Protein AF-A0A527W187-F1 (afdb_monomer)

Solvent-accessible surface area (backbone atoms only — not comparable to full-atom values): 7238 Å² total; per-residue (Å²): 109,61,93,79,46,88,71,87,45,72,45,76,77,86,54,76,75,58,75,36,72,68,42,36,51,51,28,33,77,56,56,22,14,23,38,11,30,37,75,47,90,46,81,71,34,55,40,60,34,37,20,56,54,39,34,34,38,38,37,27,22,53,95,42,70,28,55,25,57,77,55,72,69,57,38,50,51,51,16,51,54,51,54,57,41,60,77,73,23,83,39,74,47,80,44,57,57,8,50,80,69,59,38,21,61,61,50,49,52,55,24,53,52,45,34,52,51,52,57,49,53,61,69,69,60,68,80,80,78,82,76,131

Mean predicted aligned error: 4.99 Å

Sequence (132 aa):
LRAKTDRRLVCEPRHPSWFEPEAEALLSRFQVGRVAADPASVPVAAMPGGWRELAYFRFHGAPRIYYSDYEAGQLLDVGRRLAEANASAAEVWCIFDNTARGHALGNALSVDAAVRQMTFSSRNALPSATRS

Secondary structure (DSSP, 8-state):
-GGG--S-EEE---SGGGGSHHHHHHHHHTTEEEPEEES-SSGGGGS-EESTTEEEEEE--SSSTTT----HHHHHHHHHHHHHHHTT-SEEEEEE--TTTTHHHHHHHHHHHHHHHHHHHHHH--------

Foldseek 3Di:
DCVVDPDAAEDEDPDPVCVDPVNLAVLQVNNYKYEQEPVANDPCSVFITRNLLEYHYEYQAPPDGLAHADDLVRLLVVLVNQLVSVVPHVYYYYFYRSPPHDRRVVSVVSSVVNNVVVVVVVVPPDPPDPDD

Radius of gyration: 16.91 Å; Cα contacts (8 Å, |Δi|>4): 214; chains: 1; bounding box: 37×54×35 Å

Nearest PDB structures (foldseek):
  1ztv-assembly1_B  TM=8.030E-01  e=1.539E-06  Enterococcus faecalis V583
  1vp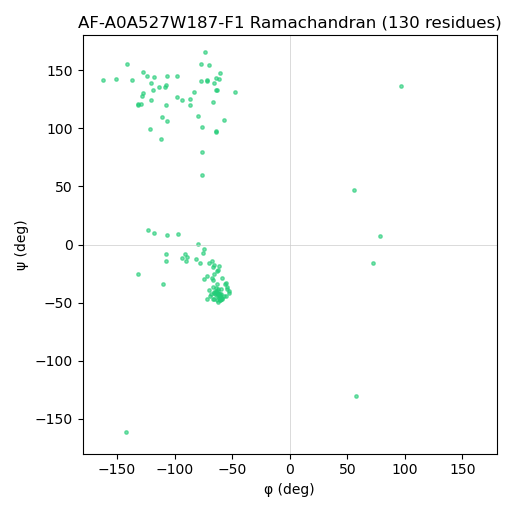q-assembly1_A  TM=7.638E-01  e=1.060E-05  Thermotoga maritima MSB8
  1vpy-assembly1_A  TM=8.078E-01  e=2.965E-05  Enterococcus faecalis V583
  1c91-assembly1_A  TM=5.229E-01  e=6.742E-01  Streptomyces plicatus
  1p8p-assembly1_A  TM=3.192E-01  e=9.917E-01  Rattus norvegicus

Structure (mmCIF, N/CA/C/O backbone):
data_AF-A0A527W187-F1
#
_entry.id   AF-A0A527W187-F1
#
loop_
_atom_site.group_PDB
_atom_site.id
_atom_site.type_symbol
_atom_site.label_atom_id
_atom_site.label_alt_id
_atom_site.label_comp_id
_atom_site.label_asym_id
_atom_site.label_entity_id
_atom_site.label_seq_id
_atom_site.pdbx_PDB_ins_code
_atom_site.Cartn_x
_atom_site.Cartn_y
_atom_site.Cartn_z
_atom_site.occupancy
_atom_site.B_iso_or_equiv
_atom_site.auth_se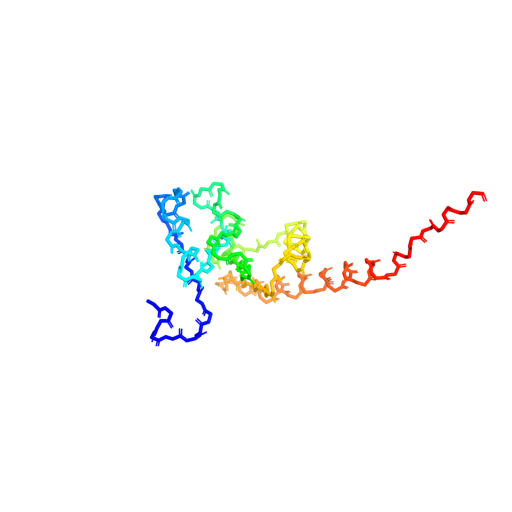q_id
_atom_site.auth_comp_id
_atom_site.auth_asym_id
_atom_site.auth_atom_id
_atom_site.pdbx_PDB_model_num
ATOM 1 N N . LEU A 1 1 ? -15.955 -10.400 13.267 1.00 88.19 1 LEU A N 1
ATOM 2 C CA . LEU A 1 1 ? -14.498 -10.478 13.015 1.00 88.19 1 LEU A CA 1
ATOM 3 C C . LEU A 1 1 ? -13.688 -10.155 14.270 1.00 88.19 1 LEU A C 1
ATOM 5 O O . LEU A 1 1 ? -13.052 -11.061 14.782 1.00 88.19 1 LEU A O 1
ATOM 9 N N . ARG A 1 2 ? -13.783 -8.934 14.818 1.00 93.75 2 ARG A N 1
ATOM 10 C CA . ARG A 1 2 ? -13.027 -8.510 16.015 1.00 93.75 2 ARG A CA 1
ATOM 11 C C . ARG A 1 2 ? -13.269 -9.344 17.281 1.00 93.75 2 ARG A C 1
ATOM 13 O O . ARG A 1 2 ? -12.353 -9.544 18.057 1.00 93.75 2 ARG A O 1
ATOM 20 N N . ALA A 1 3 ? -14.452 -9.942 17.433 1.00 94.19 3 ALA A N 1
ATOM 21 C CA . ALA A 1 3 ? -14.724 -10.887 18.525 1.00 94.19 3 ALA A CA 1
ATOM 22 C C . ALA A 1 3 ? -13.943 -12.219 18.433 1.00 94.19 3 ALA A C 1
ATOM 24 O O . ALA A 1 3 ? -13.939 -12.982 19.390 1.00 94.19 3 ALA A O 1
ATOM 25 N N . LYS A 1 4 ? -13.331 -12.538 17.282 1.00 95.81 4 LYS A N 1
ATOM 26 C CA . LYS A 1 4 ? -12.614 -13.807 17.048 1.00 95.81 4 LYS A CA 1
ATOM 27 C C . LYS A 1 4 ? -11.091 -13.651 16.999 1.00 95.81 4 LYS A C 1
ATOM 29 O O . LYS A 1 4 ? -10.391 -14.655 17.003 1.00 95.81 4 LYS A O 1
ATOM 34 N N . THR A 1 5 ? -10.579 -12.427 16.874 1.00 95.62 5 THR A N 1
ATOM 35 C CA . THR A 1 5 ? -9.141 -12.156 16.787 1.00 95.62 5 THR A CA 1
ATOM 36 C C . THR A 1 5 ? -8.854 -10.688 17.088 1.00 95.62 5 THR A C 1
ATOM 38 O O . THR A 1 5 ? -9.593 -9.803 16.653 1.00 95.62 5 THR A O 1
ATOM 41 N N . ASP A 1 6 ? -7.760 -10.446 17.798 1.00 94.00 6 ASP A N 1
ATOM 42 C CA . ASP A 1 6 ? -7.173 -9.133 18.068 1.00 94.00 6 ASP A CA 1
ATOM 43 C C . ASP A 1 6 ? -6.124 -8.732 17.015 1.00 94.00 6 ASP A C 1
ATOM 45 O O . ASP A 1 6 ? -5.677 -7.587 16.975 1.00 94.00 6 ASP A O 1
ATOM 49 N N . ARG A 1 7 ? -5.759 -9.647 16.108 1.00 95.44 7 ARG A N 1
ATOM 50 C CA . ARG A 1 7 ? -4.731 -9.410 15.093 1.00 95.44 7 ARG A CA 1
ATOM 51 C C . ARG A 1 7 ? -5.169 -8.336 14.110 1.00 95.44 7 ARG A C 1
ATOM 53 O O . ARG A 1 7 ? -6.327 -8.313 13.671 1.00 95.44 7 ARG A O 1
ATOM 60 N N . ARG A 1 8 ? -4.224 -7.471 13.744 1.00 95.56 8 ARG A N 1
ATOM 61 C CA . ARG A 1 8 ? -4.379 -6.495 12.665 1.00 95.56 8 ARG A CA 1
ATOM 62 C C . ARG A 1 8 ? -4.579 -7.240 11.348 1.00 95.56 8 ARG A C 1
ATOM 64 O O . ARG A 1 8 ? -3.883 -8.214 11.075 1.00 95.56 8 ARG A O 1
ATOM 71 N N . LEU A 1 9 ? -5.567 -6.813 10.568 1.00 97.50 9 LEU A N 1
ATOM 72 C CA . LEU A 1 9 ? -5.917 -7.442 9.299 1.00 97.50 9 LEU A CA 1
ATOM 73 C C . LEU A 1 9 ? -5.864 -6.416 8.182 1.00 97.50 9 LEU A C 1
ATOM 75 O O . LEU A 1 9 ? -6.266 -5.266 8.367 1.00 97.50 9 LEU A O 1
ATOM 79 N N . VAL A 1 10 ? -5.441 -6.882 7.013 1.00 98.19 10 VAL A N 1
ATOM 80 C CA . VAL A 1 10 ? -5.501 -6.115 5.775 1.00 98.19 10 VAL A CA 1
ATOM 81 C C . VAL A 1 10 ? -6.193 -6.910 4.680 1.00 98.19 10 VAL A C 1
ATOM 83 O O . VAL A 1 10 ? -6.123 -8.138 4.647 1.00 98.19 10 VAL A O 1
ATOM 86 N N . CYS A 1 11 ? -6.873 -6.201 3.788 1.00 98.31 11 CYS A N 1
ATOM 87 C CA . CYS A 1 11 ? -7.479 -6.741 2.582 1.00 98.31 11 CYS A CA 1
ATOM 88 C C . CYS A 1 11 ? -6.845 -6.059 1.368 1.00 98.31 11 CYS A C 1
ATOM 90 O O . CYS A 1 11 ? -6.743 -4.834 1.338 1.00 98.31 11 CYS 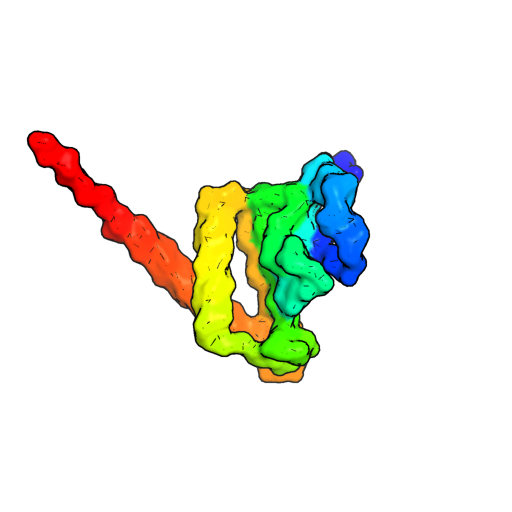A O 1
ATOM 92 N N . GLU A 1 12 ? -6.445 -6.838 0.364 1.00 98.44 12 GLU A N 1
ATOM 93 C CA . GLU A 1 12 ? -6.017 -6.326 -0.940 1.00 98.44 12 GLU A CA 1
ATOM 94 C C . GLU A 1 12 ? -7.040 -6.721 -2.010 1.00 98.44 12 GLU A C 1
ATOM 96 O O . GLU A 1 12 ? -6.945 -7.805 -2.596 1.00 98.44 12 GLU A O 1
ATOM 101 N N . PRO A 1 13 ? -8.050 -5.877 -2.268 1.00 97.25 13 PRO A N 1
ATOM 102 C CA . PRO A 1 13 ? -9.046 -6.188 -3.271 1.00 97.25 13 PRO A CA 1
ATOM 103 C C . PRO A 1 13 ? -8.469 -6.085 -4.679 1.00 97.25 13 PRO A C 1
ATOM 105 O O . PRO A 1 13 ? -7.717 -5.167 -5.003 1.00 97.25 13 PRO A O 1
ATOM 108 N N . ARG A 1 14 ? -8.875 -7.012 -5.548 1.00 95.62 14 ARG A N 1
ATOM 109 C CA . ARG A 1 14 ? -8.513 -7.004 -6.975 1.00 95.62 14 ARG A CA 1
ATOM 110 C C . ARG A 1 14 ? -9.673 -6.626 -7.893 1.00 95.62 14 ARG A C 1
ATOM 112 O O . ARG A 1 14 ? -9.450 -6.406 -9.077 1.00 95.62 14 ARG A O 1
ATOM 119 N N . HIS A 1 15 ? -10.887 -6.513 -7.353 1.00 97.31 15 HIS A N 1
ATOM 120 C CA . HIS A 1 15 ? -12.083 -6.160 -8.112 1.00 97.31 15 HIS A CA 1
ATOM 121 C C . HIS A 1 15 ? -12.560 -4.731 -7.771 1.00 97.31 15 HIS A C 1
ATOM 123 O O . HIS A 1 15 ? -12.615 -4.408 -6.581 1.00 97.31 15 HIS A O 1
ATOM 129 N N . PRO A 1 16 ? -12.935 -3.891 -8.760 1.00 96.81 16 PRO A N 1
ATOM 130 C CA . PRO A 1 16 ? -13.330 -2.491 -8.550 1.00 96.81 16 PRO A CA 1
ATOM 131 C C . PRO A 1 16 ? -14.466 -2.256 -7.545 1.00 96.81 16 PRO A C 1
ATOM 133 O O . PRO A 1 16 ? -14.430 -1.272 -6.814 1.00 96.81 16 PRO A O 1
ATOM 136 N N . SER A 1 17 ? -15.432 -3.174 -7.446 1.00 97.06 17 SER A N 1
ATOM 137 C CA . SER A 1 17 ? -16.568 -3.041 -6.512 1.00 97.06 17 SER A CA 1
ATOM 138 C C . SER A 1 17 ? -16.153 -2.980 -5.034 1.00 97.06 17 SER A C 1
ATOM 140 O O . SER A 1 17 ? -16.908 -2.532 -4.184 1.00 97.06 17 SER A O 1
ATOM 142 N N . TRP A 1 18 ? -14.938 -3.418 -4.694 1.00 97.88 18 TRP A N 1
ATOM 143 C CA . TRP A 1 18 ? -14.411 -3.323 -3.328 1.00 97.88 18 TRP A CA 1
ATOM 144 C C . TRP A 1 18 ? -13.863 -1.941 -2.964 1.00 97.88 18 TRP A C 1
ATOM 146 O O . TRP A 1 18 ? -13.378 -1.749 -1.849 1.00 97.88 18 TRP A O 1
ATOM 156 N N . PHE A 1 19 ? -13.923 -0.993 -3.894 1.00 97.88 19 PHE A N 1
ATOM 157 C CA . PHE A 1 19 ? -13.553 0.400 -3.675 1.00 97.88 19 PHE A CA 1
ATOM 158 C C . PHE A 1 19 ? -14.781 1.325 -3.611 1.00 97.88 19 PHE A C 1
ATOM 160 O O . PHE A 1 19 ? -14.630 2.544 -3.580 1.00 97.88 19 PHE A O 1
ATOM 167 N N . GLU A 1 20 ? -15.986 0.749 -3.581 1.00 97.75 20 GLU A N 1
ATOM 168 C CA . GLU A 1 20 ? -17.246 1.462 -3.364 1.00 97.75 20 GLU A CA 1
ATOM 169 C C . GLU A 1 20 ? -17.439 1.822 -1.873 1.00 97.75 20 GLU A C 1
ATOM 171 O O . GLU A 1 20 ? -16.870 1.155 -0.994 1.00 97.75 20 GLU A O 1
ATOM 176 N N . PRO A 1 21 ? -18.235 2.863 -1.552 1.00 98.06 21 PRO A N 1
ATOM 177 C CA . PRO A 1 21 ? -18.429 3.339 -0.178 1.00 98.06 21 PRO A CA 1
ATOM 178 C C . PRO A 1 21 ? -18.882 2.259 0.815 1.00 98.06 21 PRO A C 1
ATOM 180 O O . PRO A 1 21 ? -18.445 2.248 1.966 1.00 98.06 21 PRO A O 1
ATOM 183 N N . GLU A 1 22 ? -19.726 1.325 0.383 1.00 98.25 22 GLU A N 1
ATOM 184 C CA . GLU A 1 22 ? -20.254 0.237 1.205 1.00 98.25 22 GLU A CA 1
ATOM 185 C C . GLU A 1 22 ? -19.145 -0.727 1.642 1.00 98.25 22 GLU A C 1
ATOM 187 O O . GLU A 1 22 ? -19.091 -1.141 2.805 1.00 98.25 22 GLU A O 1
ATOM 192 N N . ALA A 1 23 ? -18.226 -1.057 0.729 1.00 98.06 23 ALA A N 1
ATOM 193 C CA . ALA A 1 23 ? -17.073 -1.901 1.023 1.00 98.06 23 ALA A CA 1
ATOM 194 C C . ALA A 1 23 ? -16.087 -1.185 1.960 1.00 98.06 23 ALA A C 1
ATOM 196 O O . ALA A 1 23 ? -15.610 -1.774 2.933 1.00 98.06 23 ALA A O 1
ATOM 197 N N . GLU A 1 24 ? -15.834 0.103 1.724 1.00 97.94 24 GLU A N 1
ATOM 198 C CA . GLU A 1 24 ? -14.976 0.934 2.573 1.00 97.94 24 GLU A CA 1
ATOM 199 C C . GLU A 1 24 ? -15.521 1.031 4.014 1.00 97.94 24 GLU A C 1
ATOM 201 O O . GLU A 1 24 ? -14.779 0.844 4.989 1.00 97.94 24 GLU A O 1
ATOM 206 N N . ALA A 1 25 ? -16.833 1.242 4.166 1.00 98.19 25 ALA A N 1
ATOM 207 C CA . ALA A 1 25 ? -17.510 1.271 5.461 1.00 98.19 25 ALA A CA 1
ATOM 208 C C . ALA A 1 25 ? -17.447 -0.090 6.174 1.00 98.19 25 ALA A C 1
ATOM 210 O O . ALA A 1 25 ? -17.208 -0.152 7.385 1.00 98.19 25 ALA A O 1
ATOM 211 N N . LEU A 1 26 ? -17.611 -1.191 5.432 1.00 98.19 26 LEU A N 1
ATOM 212 C CA . LEU A 1 26 ? -17.509 -2.547 5.968 1.00 98.19 26 LEU A CA 1
ATOM 213 C C . LEU A 1 26 ? -16.108 -2.836 6.525 1.00 98.19 26 LEU A C 1
ATOM 215 O O . LEU A 1 26 ? -15.982 -3.311 7.657 1.00 98.19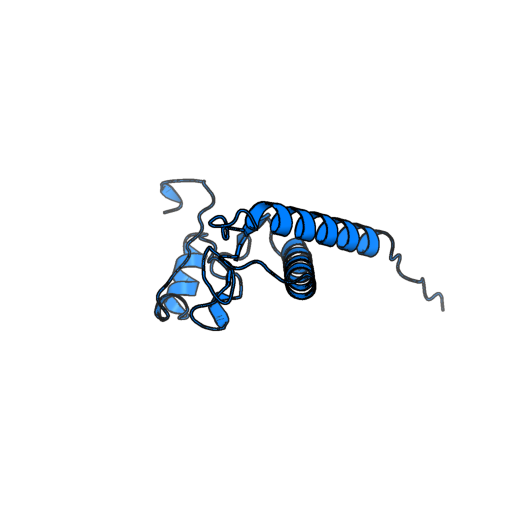 26 LEU A O 1
ATOM 219 N N . LEU A 1 27 ? -15.060 -2.539 5.749 1.00 98.25 27 LEU A N 1
ATOM 220 C CA . LEU A 1 27 ? -13.668 -2.741 6.162 1.00 98.25 27 LEU A CA 1
ATOM 221 C C . LEU A 1 27 ? -13.331 -1.895 7.396 1.00 98.25 27 LEU A C 1
ATOM 223 O O . LEU A 1 27 ? -12.783 -2.417 8.371 1.00 98.25 27 LEU A O 1
ATOM 227 N N . SER A 1 28 ? -13.752 -0.628 7.404 1.00 97.81 28 SER A N 1
ATOM 228 C CA . SER A 1 28 ? -13.565 0.285 8.537 1.00 97.81 28 SER A CA 1
ATOM 229 C C . SER A 1 28 ? -14.244 -0.228 9.808 1.00 97.81 28 SER A C 1
ATOM 231 O O . SER A 1 28 ? -13.605 -0.321 10.857 1.00 97.81 28 SER A O 1
ATOM 233 N N . ARG A 1 29 ? -15.514 -0.654 9.713 1.00 97.44 29 ARG A N 1
ATOM 234 C CA . ARG A 1 29 ? -16.289 -1.201 10.843 1.00 97.44 29 ARG A CA 1
ATOM 235 C C . ARG A 1 29 ? -15.600 -2.393 11.505 1.00 97.44 29 ARG A C 1
ATOM 237 O O . ARG A 1 29 ? -15.726 -2.586 12.713 1.00 97.44 29 ARG A O 1
ATOM 244 N N . PHE A 1 30 ? -14.898 -3.216 10.729 1.00 97.69 30 PHE A N 1
ATOM 245 C CA . PHE A 1 30 ? -14.211 -4.403 11.237 1.00 97.69 30 PHE A CA 1
ATOM 246 C C . PHE A 1 30 ? -12.720 -4.204 11.523 1.00 97.69 30 PHE A C 1
ATOM 248 O O . PHE A 1 30 ? -12.044 -5.188 11.850 1.00 97.69 30 PHE A O 1
ATOM 255 N N . GLN A 1 31 ? -12.240 -2.958 11.461 1.00 97.94 31 GLN A N 1
ATOM 256 C CA . GLN A 1 31 ? -10.840 -2.579 11.659 1.00 97.94 31 GLN A CA 1
ATOM 257 C C . GLN A 1 31 ? -9.894 -3.334 10.713 1.00 97.94 31 GLN A C 1
ATOM 259 O O . GLN A 1 31 ? -8.891 -3.915 11.128 1.00 97.94 31 GLN A O 1
ATOM 264 N N . VAL A 1 32 ? -10.263 -3.384 9.433 1.00 98.50 32 VAL A N 1
ATOM 265 C CA . VAL A 1 32 ? -9.463 -3.988 8.365 1.00 98.50 32 VAL A CA 1
ATOM 266 C C . VAL A 1 32 ? -8.895 -2.870 7.500 1.00 98.50 32 VAL A C 1
ATOM 268 O O . VAL A 1 32 ? -9.656 -2.093 6.924 1.00 98.50 32 VAL A O 1
ATOM 271 N N . GLY A 1 33 ? -7.569 -2.781 7.402 1.00 98.38 33 GLY A N 1
ATOM 272 C CA . GLY A 1 33 ? -6.915 -1.857 6.474 1.00 98.38 33 GLY A CA 1
ATOM 273 C C . GLY A 1 33 ? -7.079 -2.339 5.030 1.00 98.38 33 GLY A C 1
ATOM 274 O O . GLY A 1 33 ? -7.010 -3.537 4.757 1.00 98.38 33 GLY A O 1
ATOM 275 N N . ARG A 1 34 ? -7.296 -1.431 4.083 1.00 98.56 34 ARG A N 1
ATOM 276 C CA . ARG A 1 34 ? -7.295 -1.742 2.649 1.00 98.56 34 ARG A CA 1
ATOM 277 C C . ARG A 1 34 ? -5.940 -1.379 2.060 1.00 98.56 34 ARG A C 1
ATOM 279 O O . ARG A 1 34 ? -5.482 -0.247 2.212 1.00 98.56 34 ARG A O 1
ATOM 286 N N . VAL A 1 35 ? -5.325 -2.340 1.382 1.00 98.69 35 VAL A N 1
ATOM 287 C CA . VAL A 1 35 ? -4.006 -2.185 0.769 1.00 98.69 35 VAL A CA 1
ATOM 288 C C . VAL A 1 35 ? -4.039 -1.122 -0.329 1.00 98.69 35 VAL A C 1
ATOM 290 O O . VAL A 1 35 ? -4.904 -1.147 -1.205 1.00 98.69 35 VAL A O 1
ATOM 293 N N . ALA A 1 36 ? -3.055 -0.226 -0.286 1.00 98.50 36 ALA A N 1
ATOM 294 C CA . ALA A 1 36 ? -2.629 0.593 -1.407 1.00 98.50 36 ALA A CA 1
ATOM 295 C C . ALA A 1 36 ? -1.724 -0.248 -2.315 1.00 98.50 36 ALA A C 1
ATOM 297 O O . ALA A 1 36 ? -0.612 -0.597 -1.917 1.00 98.50 36 ALA A O 1
ATOM 298 N N . ALA A 1 37 ? -2.191 -0.600 -3.507 1.00 98.31 37 ALA A N 1
ATOM 299 C CA . ALA A 1 37 ? -1.459 -1.450 -4.438 1.00 98.31 37 ALA A CA 1
ATOM 300 C C . ALA A 1 37 ? -0.897 -0.646 -5.615 1.00 98.31 37 ALA A C 1
ATOM 302 O O . ALA A 1 37 ? -1.542 0.273 -6.119 1.00 98.31 37 ALA A O 1
ATOM 303 N N . ASP A 1 38 ? 0.281 -1.043 -6.083 1.00 98.06 38 ASP A N 1
ATOM 304 C CA . ASP A 1 38 ? 0.838 -0.627 -7.366 1.00 98.06 38 ASP A CA 1
ATOM 30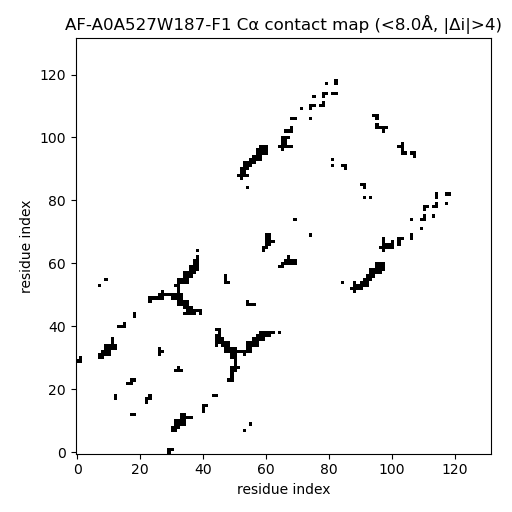5 C C . ASP A 1 38 ? 1.280 -1.863 -8.173 1.00 98.06 38 ASP A C 1
ATOM 307 O O . ASP A 1 38 ? 2.011 -2.694 -7.630 1.00 98.06 38 ASP A O 1
ATOM 311 N N . PRO A 1 39 ? 0.857 -2.027 -9.439 1.00 97.31 39 PRO A N 1
ATOM 312 C CA . PRO A 1 39 ? -0.109 -1.196 -10.155 1.00 97.31 39 PRO A CA 1
ATOM 313 C C . PRO A 1 39 ? -1.511 -1.242 -9.533 1.00 97.31 39 PRO A C 1
ATOM 315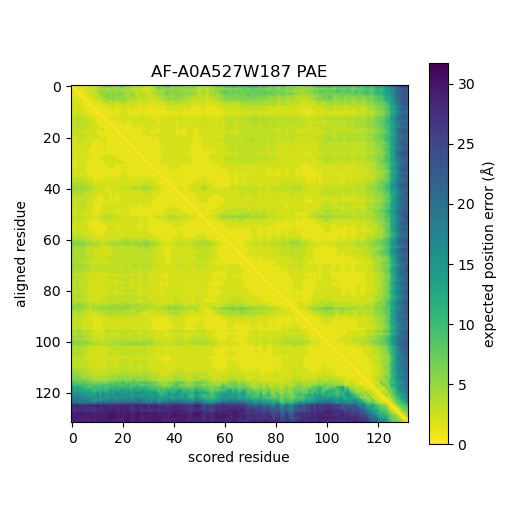 O O . PRO A 1 39 ? -1.977 -2.286 -9.066 1.00 97.31 39 PRO A O 1
ATOM 318 N N . ALA A 1 40 ? -2.193 -0.101 -9.554 1.00 97.06 40 ALA A N 1
ATOM 319 C CA . ALA A 1 40 ? -3.551 0.039 -9.048 1.00 97.06 40 ALA A CA 1
ATOM 320 C C . ALA A 1 40 ? -4.577 -0.415 -10.103 1.00 97.06 40 ALA A C 1
ATOM 322 O O . ALA A 1 40 ? -4.512 0.009 -11.255 1.00 97.06 40 ALA A O 1
ATOM 323 N N . SER A 1 41 ? -5.549 -1.254 -9.722 1.00 94.56 41 SER A N 1
ATOM 324 C CA . SER A 1 41 ? -6.631 -1.686 -10.631 1.00 94.56 41 SER A CA 1
ATOM 325 C C . SER A 1 41 ? -7.645 -0.575 -10.925 1.00 94.56 41 SER A C 1
ATOM 327 O O . SER A 1 41 ? -8.273 -0.566 -11.980 1.00 94.56 41 SER A O 1
ATOM 329 N N . VAL A 1 42 ? -7.787 0.366 -9.993 1.00 96.94 42 VAL A N 1
ATOM 330 C CA . VAL A 1 42 ? -8.527 1.628 -10.114 1.00 96.94 42 VAL A CA 1
ATOM 331 C C . VAL A 1 42 ? -7.742 2.720 -9.381 1.00 96.94 42 VAL A C 1
ATOM 333 O O . VAL A 1 42 ? -7.019 2.387 -8.444 1.00 96.94 42 VAL A O 1
ATOM 336 N N . PRO A 1 43 ? -7.881 4.016 -9.717 1.00 97.31 43 PRO A N 1
ATOM 337 C CA . PRO A 1 43 ? -7.063 5.076 -9.111 1.00 97.31 43 PRO A CA 1
ATOM 338 C C . PRO A 1 43 ? -7.067 5.088 -7.573 1.00 97.31 43 PRO A C 1
ATOM 340 O O . PRO A 1 43 ? -6.022 5.225 -6.943 1.00 97.31 43 PRO A O 1
ATOM 343 N N . VAL A 1 44 ? -8.224 4.851 -6.949 1.00 97.19 44 VAL A N 1
ATOM 344 C CA . VAL A 1 44 ? -8.367 4.788 -5.482 1.00 97.19 44 VAL A CA 1
ATOM 345 C C . VAL A 1 44 ? -7.645 3.589 -4.845 1.00 97.19 44 VAL A C 1
ATOM 347 O O . VAL A 1 44 ? -7.314 3.625 -3.659 1.00 97.19 44 VAL A O 1
ATOM 350 N N . ALA A 1 45 ? -7.329 2.547 -5.619 1.00 97.75 45 ALA A N 1
ATOM 351 C CA . ALA A 1 45 ? -6.537 1.413 -5.152 1.00 97.75 45 ALA A CA 1
ATOM 352 C C . ALA A 1 45 ? -5.067 1.772 -4.911 1.00 97.75 45 ALA A C 1
ATOM 354 O O . ALA A 1 45 ? -4.386 1.042 -4.200 1.00 97.75 45 ALA A O 1
ATOM 355 N N . ALA A 1 46 ? -4.590 2.908 -5.430 1.00 97.56 46 ALA A N 1
ATOM 356 C CA . ALA A 1 46 ? -3.258 3.420 -5.128 1.00 97.56 46 ALA A CA 1
ATOM 357 C C . ALA A 1 46 ? -3.163 4.047 -3.724 1.00 97.56 46 ALA A C 1
ATOM 359 O O . ALA A 1 46 ? -2.069 4.394 -3.291 1.00 97.56 46 ALA A O 1
ATOM 360 N N . MET A 1 47 ? -4.270 4.213 -2.995 1.00 96.94 47 MET A N 1
ATOM 361 C CA . MET A 1 47 ? -4.285 4.858 -1.678 1.00 96.94 47 MET A CA 1
ATOM 362 C C . MET A 1 47 ? -4.757 3.892 -0.584 1.00 96.94 47 MET A C 1
ATOM 364 O O . MET A 1 47 ? -5.663 3.089 -0.842 1.00 96.94 47 MET A O 1
ATOM 368 N N . PRO A 1 48 ? -4.194 3.971 0.642 1.00 97.69 48 PRO A N 1
ATOM 369 C CA . PRO A 1 48 ? -4.684 3.173 1.758 1.00 97.69 48 PRO A CA 1
ATOM 370 C C . PRO A 1 48 ? -6.142 3.522 2.064 1.00 97.69 48 PRO A C 1
ATOM 372 O O . PRO A 1 48 ? -6.530 4.691 2.002 1.00 97.69 48 PRO A O 1
ATOM 375 N N . GLY A 1 49 ? -6.938 2.516 2.415 1.00 97.56 49 GLY A N 1
ATOM 376 C CA . GLY A 1 49 ? -8.343 2.691 2.794 1.00 97.56 49 GLY A CA 1
ATOM 377 C C . GLY A 1 49 ? -8.766 1.764 3.927 1.00 97.56 49 GLY A C 1
ATOM 378 O O . GLY A 1 49 ? -7.930 1.215 4.643 1.00 97.56 49 GLY A O 1
ATOM 379 N N . GLY A 1 50 ? -10.068 1.564 4.076 1.00 97.94 50 GLY A N 1
ATOM 380 C CA . GLY A 1 50 ? -10.676 0.872 5.201 1.00 97.94 50 GLY A CA 1
ATOM 381 C C . GLY A 1 50 ? -10.295 1.539 6.522 1.00 97.94 50 GLY A C 1
ATOM 382 O O . GLY A 1 50 ? -10.381 2.754 6.692 1.00 97.94 50 GLY A O 1
ATOM 383 N N . TRP A 1 51 ? -9.831 0.737 7.474 1.00 97.56 51 TRP A N 1
ATOM 384 C CA . TRP A 1 51 ? -9.368 1.239 8.761 1.00 97.56 51 TRP A CA 1
ATOM 385 C C . TRP A 1 51 ? -7.980 1.888 8.664 1.00 97.56 51 TRP A C 1
ATOM 387 O O . TRP A 1 51 ? -6.955 1.208 8.639 1.00 97.56 51 TRP A O 1
ATOM 397 N N . ARG A 1 52 ? -7.962 3.225 8.637 1.00 94.38 52 ARG A N 1
ATOM 398 C CA . ARG A 1 52 ? -6.779 4.049 8.328 1.00 94.38 52 ARG A CA 1
A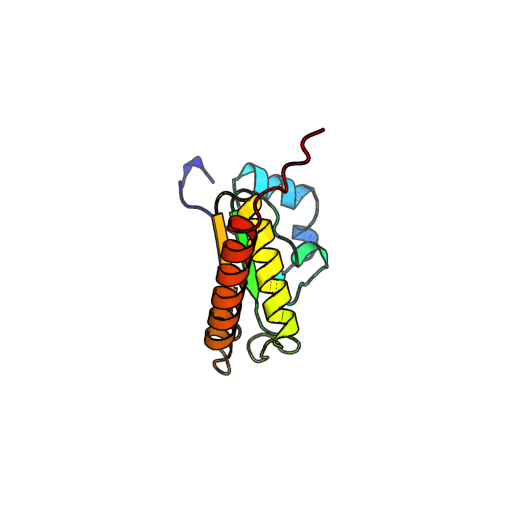TOM 399 C C . ARG A 1 52 ? -5.717 4.148 9.430 1.00 94.38 52 ARG A C 1
ATOM 401 O O . ARG A 1 52 ? -4.660 4.711 9.174 1.00 94.38 52 ARG A O 1
ATOM 408 N N . GLU A 1 53 ? -5.950 3.564 10.605 1.00 96.56 53 GLU A N 1
ATOM 409 C CA . GLU A 1 53 ? -4.908 3.395 11.636 1.00 96.56 53 GLU A CA 1
ATOM 410 C C . GLU A 1 53 ? -3.793 2.433 11.190 1.00 96.56 53 GLU A C 1
ATOM 412 O O . GLU A 1 53 ? -2.706 2.417 11.767 1.00 96.56 53 GLU A O 1
ATOM 417 N N . LEU A 1 54 ? -4.062 1.626 10.158 1.00 97.69 54 LEU A N 1
ATOM 418 C CA . LEU A 1 54 ? -3.110 0.727 9.525 1.00 97.69 54 LEU A CA 1
ATOM 419 C C . LEU A 1 54 ? -2.978 1.081 8.041 1.00 97.69 54 LEU A C 1
ATOM 421 O O . LEU A 1 54 ? -3.801 0.674 7.218 1.00 97.69 54 LEU A O 1
ATOM 425 N N . ALA A 1 55 ? -1.924 1.812 7.688 1.00 98.25 55 ALA A N 1
ATOM 426 C CA . ALA A 1 55 ? -1.589 2.077 6.295 1.00 98.25 55 ALA A CA 1
ATOM 427 C C . ALA A 1 55 ? -0.727 0.932 5.747 1.00 98.25 55 ALA A C 1
ATOM 429 O O . ALA A 1 55 ? 0.317 0.604 6.307 1.00 98.25 55 ALA A O 1
ATOM 430 N N . TYR A 1 56 ? -1.153 0.313 4.646 1.00 98.62 56 TYR A N 1
ATOM 431 C CA . TYR A 1 56 ? -0.470 -0.853 4.087 1.00 98.62 56 TYR A CA 1
ATOM 432 C C . TYR A 1 56 ? -0.263 -0.680 2.587 1.00 98.62 56 TYR A C 1
ATOM 434 O O . TYR A 1 56 ? -1.231 -0.546 1.841 1.00 98.62 56 TYR A O 1
ATOM 442 N N . PHE A 1 57 ? 0.990 -0.707 2.146 1.00 98.69 57 PHE A N 1
ATOM 443 C CA . PHE A 1 57 ? 1.383 -0.523 0.754 1.00 98.69 57 PHE A CA 1
ATOM 444 C C . PHE A 1 57 ? 1.973 -1.817 0.185 1.00 98.69 57 PHE A C 1
ATOM 446 O O . PHE A 1 57 ? 2.792 -2.467 0.841 1.00 98.69 57 PHE A O 1
ATOM 453 N N . ARG A 1 58 ? 1.578 -2.188 -1.039 1.00 98.62 58 ARG A N 1
ATOM 454 C CA . ARG A 1 58 ? 2.153 -3.314 -1.789 1.00 98.62 58 ARG A CA 1
ATOM 455 C C . ARG A 1 58 ? 2.547 -2.894 -3.200 1.00 98.62 58 ARG A C 1
ATOM 457 O O . ARG A 1 58 ? 1.700 -2.474 -3.984 1.00 98.62 58 ARG A O 1
ATOM 464 N N . PHE A 1 59 ? 3.825 -3.055 -3.515 1.00 98.62 59 PHE A N 1
ATOM 465 C CA . PHE A 1 59 ? 4.425 -2.697 -4.795 1.00 98.62 59 PHE A CA 1
ATOM 466 C C . PHE A 1 59 ? 4.812 -3.966 -5.546 1.00 98.62 59 PHE A C 1
ATOM 468 O O . PHE A 1 59 ? 5.725 -4.690 -5.149 1.00 98.62 59 PHE A O 1
ATOM 475 N N . HIS A 1 60 ? 4.085 -4.258 -6.618 1.00 98.44 60 HIS A N 1
ATOM 476 C CA . HIS A 1 60 ? 4.205 -5.499 -7.376 1.00 98.44 60 HIS A CA 1
ATOM 477 C C . HIS A 1 60 ? 5.165 -5.380 -8.557 1.00 98.44 60 HIS A C 1
ATOM 479 O O . HIS A 1 60 ? 5.526 -6.401 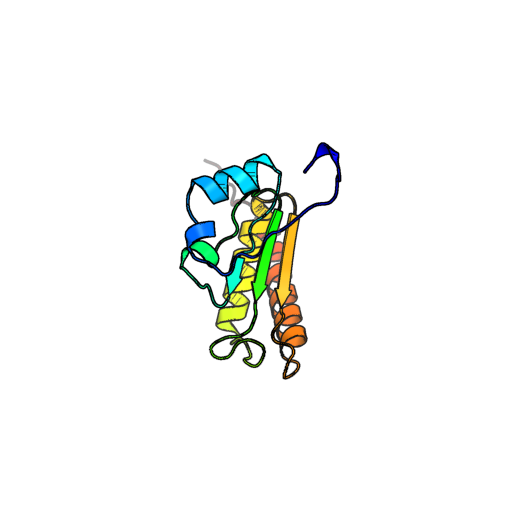-9.121 1.00 98.44 60 HIS A O 1
ATOM 485 N N . GLY A 1 61 ? 5.602 -4.178 -8.932 1.00 97.88 61 GLY A N 1
ATOM 486 C CA . GLY A 1 61 ? 6.419 -3.910 -10.119 1.00 97.88 61 GLY A CA 1
ATOM 487 C C . GLY A 1 61 ? 5.576 -3.460 -11.315 1.00 97.88 61 GLY A C 1
ATOM 488 O O . GLY A 1 61 ? 4.538 -4.051 -11.621 1.00 97.88 61 GLY A O 1
ATOM 489 N N . ALA A 1 62 ? 6.046 -2.430 -12.019 1.00 95.31 62 ALA A N 1
ATOM 490 C CA . ALA A 1 62 ? 5.394 -1.849 -13.192 1.00 95.31 62 ALA A CA 1
ATOM 491 C C . ALA A 1 62 ? 6.425 -1.560 -14.303 1.00 95.31 62 ALA A C 1
ATOM 493 O O . ALA A 1 62 ? 7.530 -1.131 -13.992 1.00 95.31 62 ALA A O 1
ATOM 494 N N . PRO A 1 63 ? 6.110 -1.775 -15.596 1.00 95.62 63 PRO A N 1
ATOM 495 C CA . PRO A 1 63 ? 4.800 -2.146 -16.138 1.00 95.62 63 PRO A CA 1
ATOM 496 C C . PRO A 1 63 ? 4.472 -3.645 -16.046 1.00 95.62 63 PRO A C 1
ATOM 498 O O . PRO A 1 63 ? 3.325 -4.028 -16.263 1.00 95.62 63 PRO A O 1
ATOM 501 N N . ARG A 1 64 ? 5.446 -4.512 -15.733 1.00 98.00 64 ARG A N 1
ATOM 502 C CA . ARG A 1 64 ? 5.229 -5.959 -15.627 1.00 98.00 64 ARG A CA 1
ATOM 503 C C . ARG A 1 64 ? 5.246 -6.401 -14.167 1.00 98.00 64 ARG A C 1
ATOM 505 O O . ARG A 1 64 ? 6.312 -6.542 -13.565 1.00 98.00 64 ARG A O 1
ATOM 512 N N . ILE A 1 65 ? 4.053 -6.701 -13.657 1.00 97.50 65 ILE A N 1
ATOM 513 C CA . ILE A 1 65 ? 3.823 -7.256 -12.318 1.00 97.50 65 ILE A CA 1
ATOM 514 C C . ILE A 1 65 ? 4.762 -8.435 -12.054 1.00 97.50 65 ILE A C 1
ATOM 516 O O . ILE A 1 65 ? 4.875 -9.341 -12.872 1.00 97.50 65 ILE A O 1
ATOM 520 N N . TYR A 1 66 ? 5.411 -8.388 -10.900 1.00 97.81 66 TYR A N 1
ATOM 521 C CA . TYR A 1 66 ? 6.433 -9.256 -10.320 1.00 97.81 66 TYR A CA 1
ATOM 522 C C . TYR A 1 66 ? 7.838 -9.182 -10.923 1.00 97.81 66 TYR A C 1
ATOM 524 O O . TYR A 1 66 ? 8.787 -9.634 -10.283 1.00 97.81 66 TYR A O 1
ATOM 532 N N . TYR A 1 67 ? 8.001 -8.603 -12.115 1.00 98.44 67 TYR A N 1
ATOM 533 C CA . TYR A 1 67 ? 9.269 -8.635 -12.858 1.00 98.44 67 TYR A CA 1
ATOM 534 C C . TYR A 1 67 ? 9.972 -7.290 -12.942 1.00 98.44 67 TYR A C 1
ATOM 536 O O . TYR A 1 67 ? 11.196 -7.268 -13.033 1.00 98.44 67 TYR A O 1
ATOM 544 N N . SER A 1 68 ? 9.212 -6.201 -13.011 1.00 98.50 68 SER A N 1
ATOM 545 C CA . SER A 1 68 ? 9.774 -4.879 -13.250 1.00 98.50 68 SER A CA 1
ATOM 546 C C . SER A 1 68 ? 10.426 -4.300 -12.003 1.00 98.50 68 SER A C 1
ATOM 548 O O . SER A 1 68 ? 9.892 -4.428 -10.900 1.00 98.50 68 SER A O 1
ATOM 550 N N . ASP A 1 69 ? 11.560 -3.636 -12.213 1.00 98.56 69 ASP A N 1
ATOM 551 C CA . ASP A 1 69 ? 12.155 -2.738 -11.231 1.00 98.56 69 ASP A CA 1
ATOM 552 C C . ASP A 1 69 ? 11.358 -1.429 -11.125 1.00 98.56 69 ASP A C 1
ATOM 554 O O . ASP A 1 69 ? 10.532 -1.136 -11.993 1.00 98.56 69 ASP A O 1
ATOM 558 N N . TYR A 1 70 ? 11.613 -0.651 -10.076 1.00 98.44 70 TYR A N 1
ATOM 559 C CA . TYR A 1 70 ? 11.129 0.720 -9.956 1.00 98.44 70 TYR A CA 1
ATOM 560 C C . TYR A 1 70 ? 12.288 1.693 -10.144 1.00 98.44 70 TYR A C 1
ATOM 562 O O . TYR A 1 70 ? 13.366 1.526 -9.581 1.00 98.44 70 TYR A O 1
ATOM 570 N N . GLU A 1 71 ? 12.045 2.756 -10.900 1.00 98.19 71 GLU A N 1
ATOM 571 C CA . GLU A 1 71 ? 13.024 3.818 -11.095 1.00 98.19 71 GLU A CA 1
ATOM 572 C C . GLU A 1 71 ? 13.226 4.629 -9.808 1.00 98.19 71 GLU A C 1
ATOM 574 O O . GLU A 1 71 ? 12.318 4.777 -8.983 1.00 98.19 71 GLU A O 1
ATOM 579 N N . ALA A 1 72 ? 14.399 5.250 -9.665 1.00 97.81 72 ALA A N 1
ATOM 580 C CA . ALA A 1 72 ? 14.764 6.006 -8.464 1.00 97.81 72 ALA A CA 1
ATOM 581 C C . ALA A 1 72 ? 13.735 7.091 -8.085 1.00 97.81 72 ALA A C 1
ATOM 583 O O . ALA A 1 72 ? 13.440 7.284 -6.905 1.00 97.81 72 ALA A O 1
ATOM 584 N N . GLY A 1 73 ? 13.151 7.773 -9.077 1.00 97.50 73 GLY A N 1
ATOM 585 C CA . GLY A 1 73 ? 12.092 8.762 -8.848 1.00 97.50 73 GLY A CA 1
ATOM 586 C C . GLY A 1 73 ? 10.818 8.145 -8.262 1.00 97.50 73 GLY A C 1
ATOM 587 O O . GLY A 1 73 ? 10.257 8.686 -7.314 1.00 97.50 73 GLY A O 1
ATOM 588 N N . GLN A 1 74 ? 10.416 6.968 -8.753 1.00 97.81 74 GLN A N 1
ATOM 589 C CA . GLN A 1 74 ? 9.249 6.249 -8.238 1.00 97.81 74 GLN A CA 1
ATOM 590 C C . GLN A 1 74 ? 9.478 5.813 -6.788 1.00 97.81 74 GLN A C 1
ATOM 592 O O . GLN A 1 74 ? 8.600 5.983 -5.947 1.00 97.81 74 GLN A O 1
ATOM 597 N N . LEU A 1 75 ? 10.673 5.307 -6.468 1.00 98.44 75 LEU A N 1
ATOM 598 C CA . LEU A 1 75 ? 11.039 4.919 -5.102 1.00 98.44 75 LEU A CA 1
ATOM 599 C C . LEU A 1 75 ? 11.072 6.119 -4.149 1.00 98.44 75 LEU A C 1
ATOM 601 O O . LEU A 1 75 ? 10.634 6.010 -3.003 1.00 98.44 75 LEU A O 1
ATOM 605 N N . LEU A 1 76 ? 11.530 7.282 -4.616 1.00 97.44 76 LEU A N 1
ATOM 606 C CA . LEU A 1 76 ? 11.484 8.513 -3.830 1.00 97.44 76 LEU A CA 1
ATOM 607 C C . LEU A 1 76 ? 10.040 8.919 -3.502 1.00 97.44 76 LEU A C 1
ATOM 609 O O . LEU A 1 76 ? 9.749 9.281 -2.360 1.00 97.44 76 LEU A O 1
ATOM 613 N N . ASP A 1 77 ? 9.130 8.818 -4.471 1.00 96.75 77 ASP A N 1
ATOM 614 C CA . ASP A 1 77 ? 7.708 9.104 -4.266 1.00 96.75 77 ASP A CA 1
ATOM 615 C C . ASP A 1 77 ? 7.047 8.099 -3.316 1.00 96.75 77 ASP A C 1
ATOM 617 O O . ASP A 1 77 ? 6.231 8.486 -2.476 1.00 96.75 77 ASP A O 1
ATOM 621 N N . VAL A 1 78 ? 7.443 6.823 -3.370 1.00 97.75 78 VAL A N 1
ATOM 622 C CA . VAL A 1 78 ? 7.056 5.838 -2.349 1.00 97.75 78 VAL A CA 1
ATOM 623 C C . VAL A 1 78 ? 7.532 6.286 -0.967 1.00 97.75 78 VAL A C 1
ATOM 625 O O . VAL A 1 78 ? 6.733 6.307 -0.033 1.00 97.75 78 VAL A O 1
ATOM 628 N N . GLY A 1 79 ? 8.791 6.711 -0.833 1.00 97.31 79 GLY A N 1
ATOM 629 C CA . GLY A 1 79 ? 9.328 7.232 0.426 1.00 97.31 79 GLY A CA 1
ATOM 630 C C . GLY A 1 79 ? 8.515 8.405 0.987 1.00 97.31 79 GLY A C 1
ATOM 631 O O . GLY A 1 79 ? 8.171 8.399 2.169 1.00 97.31 79 GLY A O 1
ATOM 632 N N . ARG A 1 80 ? 8.124 9.364 0.135 1.00 95.69 80 ARG A N 1
ATOM 633 C CA . ARG A 1 80 ? 7.264 10.499 0.525 1.00 95.69 80 ARG A CA 1
ATOM 634 C C . ARG A 1 80 ? 5.904 10.034 1.042 1.00 95.69 80 ARG A C 1
ATOM 636 O O . ARG A 1 80 ? 5.500 10.434 2.131 1.00 95.69 80 ARG A O 1
ATOM 643 N N . ARG A 1 81 ? 5.244 9.124 0.321 1.00 95.94 81 ARG A N 1
ATOM 644 C CA . ARG A 1 81 ? 3.941 8.559 0.721 1.00 95.94 81 ARG A CA 1
ATOM 645 C C . ARG A 1 81 ? 4.011 7.836 2.066 1.00 95.94 81 ARG A C 1
ATOM 647 O O . ARG A 1 81 ? 3.083 7.934 2.864 1.00 95.94 81 ARG A O 1
ATOM 654 N N . LEU A 1 82 ? 5.107 7.125 2.340 1.00 96.50 82 LEU A N 1
ATOM 655 C CA . LEU A 1 82 ? 5.318 6.470 3.635 1.00 96.50 82 LEU A CA 1
ATOM 656 C C . LEU A 1 82 ? 5.575 7.480 4.758 1.00 96.50 82 LEU A C 1
ATOM 658 O O . LEU A 1 82 ? 5.060 7.298 5.858 1.00 96.50 82 LEU A O 1
ATOM 662 N N . ALA A 1 83 ? 6.335 8.547 4.498 1.00 93.62 83 ALA A N 1
ATOM 663 C CA . ALA A 1 83 ? 6.548 9.618 5.470 1.00 93.62 83 ALA A CA 1
ATOM 664 C C . ALA A 1 83 ? 5.230 10.332 5.829 1.00 93.62 83 ALA A C 1
ATOM 666 O O . ALA A 1 83 ? 4.953 10.553 7.007 1.00 93.62 83 ALA A O 1
ATOM 667 N N . GLU A 1 84 ? 4.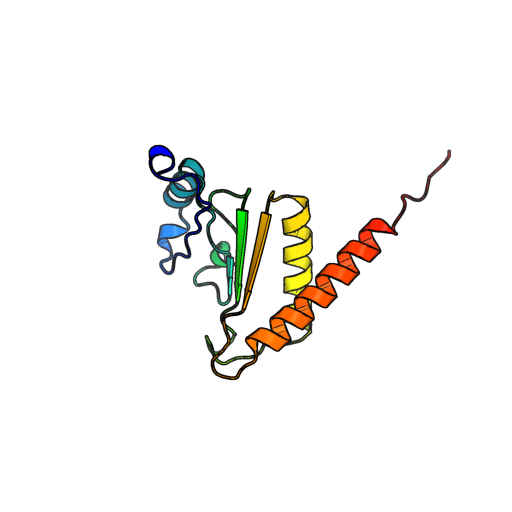383 10.615 4.837 1.00 92.94 84 GLU A N 1
ATOM 668 C CA . GLU A 1 84 ? 3.040 11.174 5.040 1.00 92.94 84 GLU A CA 1
ATOM 669 C C . GLU A 1 84 ? 2.127 10.220 5.825 1.00 92.94 84 GLU A C 1
ATOM 671 O O . GLU A 1 84 ? 1.439 10.632 6.763 1.00 92.94 84 GLU A O 1
ATOM 676 N N . ALA A 1 85 ? 2.142 8.925 5.490 1.00 94.81 85 ALA A N 1
ATOM 677 C CA . ALA A 1 85 ? 1.379 7.917 6.220 1.00 94.81 85 ALA A CA 1
ATOM 678 C C . ALA A 1 85 ? 1.834 7.807 7.686 1.00 94.81 85 ALA A C 1
ATOM 680 O O . ALA A 1 85 ? 0.990 7.739 8.576 1.00 94.81 85 ALA A O 1
ATOM 681 N N . ASN A 1 86 ? 3.143 7.875 7.954 1.00 93.31 86 ASN A N 1
ATOM 682 C CA . ASN A 1 86 ? 3.699 7.843 9.313 1.00 93.31 86 ASN A CA 1
ATOM 683 C C . ASN A 1 86 ? 3.256 9.032 10.177 1.00 93.31 86 ASN A C 1
ATOM 685 O O . ASN A 1 86 ? 3.279 8.934 11.400 1.00 93.31 86 ASN A O 1
ATOM 689 N N . ALA A 1 87 ? 2.856 10.151 9.569 1.00 90.38 87 ALA A N 1
ATOM 690 C CA . ALA A 1 87 ? 2.352 11.307 10.305 1.00 90.38 87 ALA A CA 1
ATOM 691 C C . ALA A 1 87 ? 0.893 11.147 10.774 1.00 90.38 87 ALA A C 1
ATOM 693 O O . ALA A 1 87 ? 0.444 11.929 11.609 1.00 90.38 87 ALA A O 1
ATOM 694 N N . SER A 1 88 ? 0.140 10.181 10.231 1.00 91.12 88 SER A N 1
ATOM 695 C CA . SER A 1 88 ? -1.314 10.082 10.441 1.00 91.12 88 SER A CA 1
ATOM 696 C C . SER A 1 88 ? -1.832 8.696 10.833 1.00 91.12 88 SER A C 1
ATOM 698 O O . SER A 1 88 ? -2.877 8.620 11.473 1.00 91.12 88 SER A O 1
ATOM 700 N N . ALA A 1 89 ? -1.139 7.614 10.477 1.00 94.88 89 ALA A N 1
ATOM 701 C CA . ALA A 1 89 ? -1.513 6.250 10.841 1.00 94.88 89 ALA A CA 1
ATOM 702 C C . ALA A 1 89 ? -0.727 5.770 12.068 1.00 94.88 89 ALA A C 1
ATOM 704 O O . ALA A 1 89 ? 0.461 6.061 12.205 1.00 94.88 89 ALA A O 1
ATOM 705 N N . ALA A 1 90 ? -1.359 4.968 12.927 1.00 95.31 90 ALA A N 1
ATOM 706 C CA . ALA A 1 90 ? -0.678 4.339 14.057 1.00 95.31 90 ALA A CA 1
ATOM 707 C C . ALA A 1 90 ? 0.385 3.310 13.632 1.00 95.31 90 ALA A C 1
ATOM 709 O O . ALA A 1 90 ? 1.297 3.014 14.403 1.00 95.31 90 ALA A O 1
ATOM 710 N N . GLU A 1 91 ? 0.263 2.717 12.443 1.00 96.69 91 GLU A N 1
ATOM 711 C CA . GLU A 1 91 ? 1.262 1.801 11.892 1.00 96.69 91 GLU A CA 1
ATOM 712 C C . GLU A 1 91 ? 1.269 1.832 10.363 1.00 96.69 91 GLU A C 1
ATOM 714 O O . GLU A 1 91 ? 0.215 1.894 9.721 1.00 96.69 91 GLU A O 1
ATOM 719 N N . VAL A 1 92 ? 2.467 1.735 9.784 1.00 97.81 92 VAL A N 1
ATOM 720 C CA . VAL A 1 92 ? 2.686 1.762 8.338 1.00 97.81 92 VAL A CA 1
ATOM 721 C C . VAL A 1 92 ? 3.504 0.549 7.907 1.00 97.81 92 VAL A C 1
ATOM 723 O O . VAL A 1 92 ? 4.569 0.281 8.456 1.00 97.81 92 VAL A O 1
ATOM 726 N N . TRP A 1 93 ? 3.026 -0.155 6.883 1.00 98.25 93 TRP A N 1
ATOM 727 C CA . TRP A 1 93 ? 3.717 -1.277 6.247 1.00 98.25 93 TRP A CA 1
ATOM 728 C C . TRP A 1 93 ? 3.953 -0.995 4.769 1.00 98.25 93 TRP A C 1
ATOM 730 O O . TRP A 1 93 ? 3.061 -0.519 4.071 1.00 98.25 93 TRP A O 1
ATOM 740 N N . CYS A 1 94 ? 5.134 -1.357 4.275 1.00 98.44 94 CYS A N 1
ATOM 741 C CA . CYS A 1 94 ? 5.486 -1.285 2.862 1.00 98.44 94 CYS A CA 1
ATOM 742 C C . CYS A 1 94 ? 6.121 -2.604 2.432 1.00 98.44 94 CYS A C 1
ATOM 744 O O . CYS A 1 94 ? 7.152 -2.992 2.980 1.00 98.44 94 CYS A O 1
ATOM 746 N N . ILE A 1 95 ? 5.510 -3.287 1.465 1.00 98.62 95 ILE A N 1
ATOM 747 C CA . ILE A 1 95 ? 5.998 -4.561 0.935 1.00 98.62 95 ILE A CA 1
ATOM 748 C C . ILE A 1 95 ? 6.275 -4.421 -0.560 1.00 98.62 95 ILE A C 1
ATOM 750 O O . ILE A 1 95 ? 5.374 -4.100 -1.336 1.00 98.62 95 ILE A O 1
ATOM 754 N N . PHE A 1 96 ? 7.501 -4.732 -0.967 1.00 98.75 96 PHE A N 1
ATOM 755 C CA . PHE A 1 96 ? 7.854 -4.954 -2.367 1.00 98.75 96 PHE A CA 1
ATOM 756 C C . PHE A 1 96 ? 7.745 -6.447 -2.687 1.00 98.75 96 PHE A C 1
ATOM 758 O O . PHE A 1 96 ? 8.361 -7.268 -2.012 1.00 98.75 96 PHE A O 1
ATOM 765 N N . ASP A 1 97 ? 6.956 -6.795 -3.702 1.00 97.50 97 ASP A N 1
ATOM 766 C CA . ASP A 1 97 ? 6.703 -8.177 -4.144 1.00 97.50 97 ASP A CA 1
ATOM 767 C C . ASP A 1 97 ? 7.182 -8.427 -5.590 1.00 97.50 97 ASP A C 1
ATOM 769 O O . ASP A 1 97 ? 6.921 -9.470 -6.183 1.00 97.50 97 ASP A O 1
ATOM 773 N N . ASN A 1 98 ? 7.930 -7.487 -6.181 1.00 98.38 98 ASN A N 1
ATOM 774 C CA . ASN A 1 98 ? 8.586 -7.637 -7.486 1.00 98.38 98 ASN A CA 1
ATOM 775 C C . ASN A 1 98 ? 9.847 -8.516 -7.419 1.00 98.38 98 ASN A C 1
ATOM 777 O O . ASN A 1 98 ? 10.974 -8.098 -7.697 1.00 98.38 98 ASN A O 1
ATOM 781 N N . THR A 1 99 ? 9.651 -9.762 -6.995 1.00 98.06 99 THR A N 1
ATOM 782 C CA . THR A 1 99 ? 10.717 -10.699 -6.630 1.00 98.06 99 THR A CA 1
ATOM 783 C C . THR A 1 99 ? 11.224 -11.550 -7.791 1.00 98.06 99 THR A C 1
ATOM 785 O O . THR A 1 99 ? 12.316 -12.106 -7.682 1.00 98.06 99 THR A O 1
ATOM 788 N N . ALA A 1 100 ? 10.519 -11.616 -8.928 1.00 97.62 100 ALA A N 1
ATOM 789 C CA . ALA A 1 100 ? 10.837 -12.561 -10.008 1.00 97.62 100 ALA A CA 1
ATOM 790 C C . ALA A 1 100 ? 12.228 -12.345 -10.635 1.00 97.62 100 ALA A C 1
ATOM 792 O O . ALA A 1 100 ? 12.782 -13.259 -11.241 1.00 97.62 100 ALA A O 1
ATOM 793 N N . ARG A 1 101 ? 12.795 -11.141 -10.491 1.00 97.19 101 ARG A N 1
ATOM 794 C CA . ARG A 1 101 ? 14.167 -10.792 -10.906 1.00 97.19 101 ARG A CA 1
ATOM 795 C C . ARG A 1 101 ? 15.036 -10.250 -9.762 1.00 97.19 101 ARG A C 1
ATOM 797 O O . ARG A 1 101 ? 16.104 -9.709 -10.010 1.00 97.19 101 ARG A O 1
ATOM 804 N N . GLY A 1 102 ? 14.586 -10.389 -8.513 1.00 97.31 102 GLY A N 1
ATOM 805 C CA . GLY A 1 102 ? 15.335 -9.954 -7.327 1.00 97.31 102 GLY A CA 1
ATOM 806 C C . GLY A 1 102 ? 15.296 -8.449 -7.022 1.00 97.31 102 GLY A C 1
ATOM 807 O O . GLY A 1 102 ? 15.971 -8.012 -6.094 1.00 97.31 102 GLY A O 1
ATOM 808 N N . HIS A 1 103 ? 14.491 -7.655 -7.736 1.00 98.44 103 HIS A N 1
ATOM 809 C CA . HIS A 1 103 ? 14.428 -6.197 -7.557 1.00 98.44 103 HIS A CA 1
ATOM 810 C C . HIS A 1 103 ? 13.845 -5.763 -6.202 1.00 98.44 103 HIS A C 1
ATOM 812 O O . HIS A 1 103 ? 14.205 -4.709 -5.681 1.00 98.44 103 HIS A O 1
ATOM 818 N N . ALA A 1 104 ? 12.963 -6.569 -5.602 1.00 98.62 104 ALA A N 1
ATOM 819 C CA . ALA A 1 104 ? 12.256 -6.213 -4.369 1.00 98.62 104 ALA A CA 1
ATOM 820 C C . ALA A 1 104 ? 13.175 -5.758 -3.218 1.00 98.62 104 ALA A C 1
ATOM 822 O O . ALA A 1 104 ? 12.874 -4.768 -2.553 1.00 98.62 104 ALA A O 1
ATOM 823 N N . LEU A 1 105 ? 14.314 -6.431 -3.006 1.00 98.56 105 LEU A N 1
ATOM 824 C CA . LEU A 1 105 ? 15.246 -6.071 -1.931 1.00 98.56 105 LEU A CA 1
ATOM 825 C C . LEU A 1 105 ? 15.899 -4.701 -2.172 1.00 98.56 105 LEU A C 1
ATOM 827 O O . LEU A 1 105 ? 15.927 -3.868 -1.268 1.00 98.56 105 LEU A O 1
ATOM 831 N N . GLY A 1 106 ? 16.399 -4.455 -3.388 1.00 98.62 106 GLY A N 1
ATOM 832 C CA . GLY A 1 106 ? 17.028 -3.179 -3.747 1.00 98.62 106 GLY A CA 1
ATOM 833 C C . GLY A 1 106 ? 16.051 -2.004 -3.656 1.00 98.62 106 GLY A C 1
ATOM 834 O O . GLY A 1 106 ? 16.401 -0.937 -3.145 1.00 98.62 106 GLY A O 1
ATOM 835 N N . ASN A 1 107 ? 14.799 -2.235 -4.051 1.00 98.75 107 ASN A N 1
ATOM 836 C CA . ASN A 1 107 ? 13.725 -1.254 -3.934 1.00 98.75 107 ASN A CA 1
ATOM 837 C C . ASN A 1 107 ? 13.386 -0.938 -2.475 1.00 98.75 107 ASN A C 1
ATOM 839 O O . ASN A 1 107 ? 13.330 0.231 -2.093 1.00 98.75 107 ASN A O 1
ATOM 843 N N . ALA A 1 108 ? 13.239 -1.968 -1.637 1.00 98.62 108 ALA A N 1
ATOM 844 C CA . ALA A 1 108 ? 12.960 -1.795 -0.215 1.00 98.62 108 ALA A CA 1
ATOM 845 C C . ALA A 1 108 ? 14.068 -1.008 0.505 1.00 98.62 108 ALA A C 1
ATOM 847 O O . ALA A 1 108 ? 13.768 -0.091 1.267 1.00 98.62 108 ALA A O 1
ATOM 848 N N . LEU A 1 109 ? 15.340 -1.319 0.230 1.00 98.50 109 LEU A N 1
ATOM 849 C CA . LEU A 1 109 ? 16.482 -0.614 0.825 1.00 98.50 109 LEU A CA 1
ATOM 850 C C . LEU A 1 109 ? 16.567 0.847 0.367 1.00 98.50 109 LEU A C 1
ATOM 852 O O . LEU A 1 109 ? 16.820 1.731 1.185 1.00 98.50 109 LEU A O 1
ATOM 856 N N . SER A 1 110 ? 16.316 1.110 -0.917 1.00 98.31 110 SER A N 1
ATOM 857 C CA . SER A 1 110 ? 16.272 2.476 -1.456 1.00 98.31 110 SER A CA 1
ATOM 858 C C . SER A 1 110 ? 15.198 3.320 -0.765 1.00 98.31 110 SER A C 1
ATOM 860 O O . SER A 1 110 ? 15.451 4.464 -0.383 1.00 98.31 110 SER A O 1
ATOM 862 N N . VAL A 1 111 ? 14.013 2.745 -0.541 1.00 98.25 111 VAL A N 1
ATOM 863 C CA . VAL A 1 111 ? 12.918 3.423 0.163 1.00 98.25 111 VAL A CA 1
ATOM 864 C C . VAL A 1 111 ? 13.223 3.619 1.645 1.00 98.25 111 VAL A C 1
ATOM 866 O O . VAL A 1 111 ? 13.008 4.719 2.150 1.00 98.25 111 VAL A O 1
ATOM 869 N N . ASP A 1 112 ? 13.750 2.610 2.345 1.00 96.56 112 ASP A N 1
ATOM 870 C CA . ASP A 1 112 ? 14.130 2.745 3.761 1.00 96.56 112 ASP A CA 1
ATOM 871 C C . ASP A 1 112 ? 15.144 3.883 3.955 1.00 96.56 112 ASP A C 1
ATOM 873 O O . ASP A 1 112 ? 14.969 4.743 4.825 1.00 96.56 112 ASP A O 1
ATOM 877 N N . ALA A 1 113 ? 16.153 3.963 3.081 1.00 95.56 113 ALA A N 1
ATOM 878 C CA . ALA A 1 113 ? 17.122 5.052 3.090 1.00 95.56 113 ALA A CA 1
ATOM 879 C C . ALA A 1 113 ? 16.455 6.424 2.881 1.00 95.56 113 ALA A C 1
ATOM 881 O O . ALA A 1 113 ? 16.722 7.358 3.644 1.00 95.56 113 ALA A O 1
ATOM 882 N N . ALA A 1 114 ? 15.556 6.546 1.898 1.00 94.50 114 ALA A N 1
ATOM 883 C CA . ALA A 1 114 ? 14.833 7.787 1.624 1.00 94.50 114 ALA A CA 1
ATOM 884 C C . ALA A 1 114 ? 13.957 8.226 2.815 1.00 94.50 114 ALA A C 1
ATOM 886 O O . ALA A 1 114 ? 14.015 9.384 3.234 1.00 94.50 114 ALA A O 1
ATOM 887 N N . VAL A 1 115 ? 13.201 7.302 3.420 1.00 93.12 115 VAL A N 1
ATOM 888 C CA . VAL A 1 115 ? 12.332 7.586 4.578 1.00 93.12 115 VAL A CA 1
ATOM 889 C C . VAL A 1 115 ? 13.152 8.042 5.788 1.00 93.12 115 VAL A C 1
ATOM 891 O O . VAL A 1 115 ? 12.779 9.007 6.465 1.00 93.12 115 VAL A O 1
ATOM 894 N N . ARG A 1 116 ? 14.300 7.407 6.058 1.00 90.44 116 ARG A N 1
ATOM 895 C CA . ARG A 1 116 ? 15.200 7.816 7.151 1.00 90.44 116 ARG A CA 1
ATOM 896 C C . ARG A 1 116 ? 15.732 9.231 6.957 1.00 90.44 116 ARG A C 1
ATOM 898 O O . ARG A 1 116 ? 15.748 10.001 7.918 1.00 90.44 116 ARG A O 1
ATOM 905 N N . GLN A 1 117 ? 16.124 9.582 5.732 1.00 89.00 117 GLN A N 1
ATOM 906 C CA . GLN A 1 117 ? 16.597 10.930 5.407 1.00 89.00 117 GLN A CA 1
ATOM 907 C C . GLN A 1 117 ? 15.494 11.974 5.609 1.00 89.00 117 GLN A C 1
ATOM 909 O O . GLN A 1 117 ? 15.719 12.964 6.300 1.00 89.00 117 GLN A O 1
ATOM 914 N N . MET A 1 118 ? 14.284 11.720 5.102 1.00 87.94 118 MET A N 1
ATOM 915 C CA . MET A 1 118 ? 13.138 12.624 5.274 1.00 87.94 118 MET A CA 1
ATOM 916 C C . MET A 1 118 ? 12.811 12.846 6.754 1.00 87.94 118 MET A C 1
ATOM 918 O O . MET A 1 118 ? 12.676 13.981 7.203 1.00 87.94 118 MET A O 1
ATOM 922 N N . THR A 1 119 ? 12.770 11.770 7.541 1.00 81.31 119 THR A N 1
ATOM 923 C CA . THR A 1 119 ? 12.456 11.851 8.975 1.00 81.31 119 THR A CA 1
ATOM 924 C C . THR A 1 119 ? 13.547 12.584 9.770 1.00 81.31 119 THR A C 1
ATOM 926 O O . THR A 1 119 ? 13.266 13.202 10.799 1.00 81.31 119 THR A O 1
ATOM 929 N N . PHE A 1 120 ? 14.806 12.512 9.332 1.00 78.38 120 PHE A N 1
ATOM 930 C CA . PHE A 1 120 ? 15.907 13.273 9.926 1.00 78.38 120 PHE A CA 1
ATOM 931 C C . PHE A 1 120 ? 15.806 14.764 9.581 1.00 78.38 120 PHE A C 1
ATOM 933 O O . PHE A 1 120 ? 15.871 15.608 10.474 1.00 78.38 120 PHE A O 1
ATOM 940 N N . SER A 1 121 ? 15.564 15.095 8.310 1.00 77.44 121 SER A N 1
ATOM 941 C CA . SER A 1 121 ? 15.386 16.476 7.853 1.00 77.44 121 SER A CA 1
ATOM 942 C C . SER A 1 121 ? 14.199 17.169 8.526 1.00 77.44 121 SER A C 1
ATOM 944 O O . SER A 1 121 ? 14.346 18.301 8.980 1.00 77.44 121 SER A O 1
ATOM 946 N N . SER A 1 122 ? 13.056 16.491 8.675 1.00 76.50 122 SER A N 1
ATOM 947 C CA . SER A 1 122 ? 11.883 17.046 9.367 1.00 76.50 122 SER A CA 1
ATOM 948 C C . SER A 1 122 ? 12.139 17.335 10.847 1.00 76.50 122 SER A C 1
ATOM 950 O O . SER A 1 122 ? 11.612 18.307 11.373 1.00 76.50 122 SER A O 1
ATOM 952 N N . ARG A 1 123 ? 12.960 16.523 11.527 1.00 74.38 123 ARG A N 1
ATOM 953 C CA . ARG A 1 123 ? 13.314 16.743 12.941 1.00 74.38 123 ARG A CA 1
ATOM 954 C C . ARG A 1 123 ? 14.306 17.887 13.145 1.00 74.38 123 ARG A C 1
ATOM 956 O O . ARG A 1 123 ? 14.261 18.538 14.183 1.00 74.38 123 ARG A O 1
ATOM 963 N N . ASN A 1 124 ? 15.174 18.138 12.168 1.00 73.62 124 ASN A N 1
ATOM 964 C CA . ASN A 1 124 ? 16.185 19.195 12.244 1.00 73.62 124 ASN A CA 1
ATOM 965 C C . ASN A 1 124 ? 15.697 20.551 11.713 1.00 73.62 124 ASN A C 1
ATOM 967 O O . ASN A 1 124 ? 16.358 21.567 11.926 1.00 73.62 124 ASN A O 1
ATOM 971 N N . ALA A 1 125 ? 14.541 20.592 11.051 1.00 68.44 125 ALA A N 1
ATOM 972 C CA . ALA A 1 125 ? 13.856 21.828 10.701 1.00 68.44 125 ALA A CA 1
ATOM 973 C C . ALA A 1 125 ? 13.153 22.415 11.946 1.00 68.44 125 ALA A C 1
ATOM 975 O O . ALA A 1 125 ? 11.954 22.237 12.142 1.00 68.44 125 ALA A O 1
ATOM 976 N N . LEU A 1 126 ? 13.900 23.095 12.824 1.00 60.91 126 LEU A N 1
ATOM 977 C CA . LEU A 1 126 ? 13.319 23.923 13.894 1.00 60.91 126 LEU A CA 1
ATOM 978 C C . LEU A 1 126 ? 12.461 25.056 13.287 1.00 60.91 126 LEU A C 1
ATOM 980 O O . LEU A 1 126 ? 12.828 25.590 12.236 1.00 60.91 126 LEU A O 1
ATOM 984 N N . PRO A 1 127 ? 11.368 25.498 13.944 1.00 53.66 127 PRO A N 1
ATOM 985 C CA . PRO A 1 127 ? 10.654 26.687 13.508 1.00 53.66 127 PRO A CA 1
ATOM 986 C C . PRO A 1 127 ? 11.561 27.902 13.701 1.00 53.66 127 PRO A C 1
ATOM 988 O O . PRO A 1 127 ? 12.009 28.180 14.815 1.00 53.66 127 PRO A O 1
ATOM 991 N N . SER A 1 128 ? 11.814 28.641 12.620 1.00 53.44 128 SER A N 1
ATOM 992 C CA . SER A 1 128 ? 12.385 29.981 12.711 1.00 53.44 128 SER A CA 1
ATOM 993 C C . SER A 1 128 ? 11.454 30.815 13.587 1.00 53.44 128 SER A C 1
ATOM 995 O O . SER A 1 128 ? 10.340 31.142 13.183 1.00 53.44 128 SER A O 1
ATOM 997 N N . ALA A 1 129 ? 11.885 31.103 14.814 1.00 50.50 129 ALA A N 1
ATOM 998 C CA . ALA A 1 129 ? 11.160 31.967 15.724 1.00 50.50 129 ALA A CA 1
ATOM 999 C C . ALA A 1 129 ? 11.106 33.372 15.114 1.00 50.50 129 ALA A C 1
ATOM 1001 O O . ALA A 1 129 ? 12.047 34.153 15.240 1.00 50.50 129 ALA A O 1
ATOM 1002 N N . THR A 1 130 ? 9.997 33.711 14.462 1.00 55.81 130 THR A N 1
ATOM 1003 C CA . THR A 1 130 ? 9.587 35.103 14.304 1.00 55.81 130 THR A CA 1
ATOM 1004 C C . THR A 1 130 ? 9.291 35.643 15.698 1.00 55.81 130 THR A C 1
ATOM 1006 O O . THR A 1 130 ? 8.219 35.403 16.252 1.00 55.81 130 THR A O 1
ATOM 1009 N N . ARG A 1 131 ? 10.274 36.324 16.293 1.00 46.84 131 ARG A N 1
ATOM 1010 C CA . ARG A 1 131 ? 10.021 37.299 17.351 1.00 46.84 131 ARG A CA 1
ATOM 1011 C C . ARG A 1 131 ? 9.738 38.636 16.673 1.00 46.84 131 ARG A C 1
ATOM 1013 O O . ARG A 1 131 ? 10.546 39.108 15.878 1.00 46.84 131 ARG A O 1
ATOM 1020 N N . SER A 1 132 ? 8.538 39.127 16.958 1.00 54.91 132 SER A N 1
ATOM 1021 C CA . SER A 1 132 ? 8.037 40.493 16.788 1.00 54.91 132 SER A CA 1
ATOM 1022 C C . SER A 1 132 ? 8.971 41.553 17.355 1.00 54.91 132 SER A C 1
ATOM 1024 O O . SER A 1 132 ? 9.601 41.242 18.393 1.00 54.91 132 SER A O 1
#

pLDDT: mean 93.46, std 10.81, range [46.84, 98.75]